Protein AF-A0A836VHL5-F1 (afdb_monomer)

Foldseek 3Di:
DDAFEEEEEALDPQSVVVQCVCVVCVVRYAYAAYADLDPVSRVVCCVVRVYDSVRYHNHPVVQVVDDPGGPYYSYDDDDDD

Structure (mmCIF, N/CA/C/O backbone):
data_AF-A0A836VHL5-F1
#
_entry.id   AF-A0A836VHL5-F1
#
loop_
_atom_site.group_PDB
_atom_site.id
_atom_site.type_symbol
_atom_site.label_atom_id
_atom_site.label_alt_id
_atom_site.label_comp_id
_atom_site.label_asym_id
_atom_site.label_entity_id
_atom_site.label_seq_id
_atom_site.pdbx_PDB_ins_code
_atom_site.Cartn_x
_atom_site.Cartn_y
_atom_site.Cartn_z
_atom_site.occupancy
_atom_site.B_iso_or_equiv
_atom_site.auth_seq_id
_atom_site.auth_comp_id
_atom_site.auth_asym_id
_atom_site.auth_atom_id
_atom_site.pdbx_PDB_model_num
ATOM 1 N N . MET A 1 1 ? -14.929 -7.529 16.158 1.00 68.75 1 MET A N 1
ATOM 2 C CA . MET A 1 1 ? -13.926 -8.159 15.267 1.00 68.75 1 MET A CA 1
ATOM 3 C C . MET A 1 1 ? -12.759 -7.190 15.095 1.00 68.75 1 MET A C 1
ATOM 5 O O . MET A 1 1 ? -12.985 -5.996 15.250 1.00 68.75 1 MET A O 1
ATOM 9 N N . LYS A 1 2 ? -11.529 -7.668 14.855 1.00 83.88 2 LYS A N 1
ATOM 10 C CA . LYS A 1 2 ? -10.351 -6.802 14.629 1.00 83.88 2 LYS A CA 1
ATOM 11 C C . LYS A 1 2 ? -10.425 -6.196 13.220 1.00 83.88 2 LYS A C 1
ATOM 13 O O . LYS A 1 2 ? -10.706 -6.937 12.286 1.00 83.88 2 LYS A O 1
ATOM 18 N N . ARG A 1 3 ? -10.134 -4.897 13.076 1.00 93.56 3 ARG A N 1
ATOM 19 C CA . ARG A 1 3 ? -9.956 -4.228 11.776 1.00 93.56 3 ARG A CA 1
ATOM 20 C C . ARG A 1 3 ? -8.644 -4.699 11.122 1.00 93.56 3 ARG A C 1
ATOM 22 O O . ARG A 1 3 ? -7.589 -4.409 11.692 1.00 93.56 3 ARG A O 1
ATOM 29 N N . PRO A 1 4 ? -8.662 -5.431 9.992 1.00 95.88 4 PRO A N 1
ATOM 30 C CA . PRO A 1 4 ? -7.446 -5.850 9.307 1.00 95.88 4 PRO A CA 1
ATOM 31 C C . PRO A 1 4 ? -6.687 -4.677 8.680 1.00 95.88 4 PRO A C 1
ATOM 33 O O . PRO A 1 4 ? -7.258 -3.760 8.087 1.00 95.88 4 PRO A O 1
ATOM 36 N N . SER A 1 5 ? -5.367 -4.761 8.773 1.00 96.81 5 SER A N 1
ATOM 37 C CA . SER A 1 5 ? -4.418 -3.911 8.061 1.00 96.81 5 SER A CA 1
ATOM 38 C C . SER A 1 5 ? -3.993 -4.565 6.746 1.00 96.81 5 SER A C 1
ATOM 40 O O . SER A 1 5 ? -3.746 -5.772 6.692 1.00 96.81 5 SER A O 1
ATOM 42 N N . ALA A 1 6 ? -3.890 -3.775 5.681 1.00 97.44 6 ALA A N 1
ATOM 43 C CA . ALA A 1 6 ? -3.556 -4.254 4.349 1.00 97.44 6 ALA A CA 1
ATOM 44 C C . ALA A 1 6 ? -2.435 -3.446 3.699 1.00 97.44 6 ALA A C 1
ATOM 46 O O . ALA A 1 6 ? -2.396 -2.218 3.792 1.00 97.44 6 ALA A O 1
ATOM 47 N N . VAL A 1 7 ? -1.563 -4.139 2.977 1.00 97.81 7 VAL A N 1
ATOM 48 C CA . VAL A 1 7 ? -0.561 -3.525 2.101 1.00 97.81 7 VAL A CA 1
ATOM 49 C C . VAL A 1 7 ? -0.943 -3.724 0.636 1.00 97.81 7 VAL A C 1
ATOM 51 O O . VAL A 1 7 ? -1.494 -4.761 0.270 1.00 97.81 7 VAL A O 1
ATOM 54 N N . ILE A 1 8 ? -0.680 -2.733 -0.212 1.00 97.94 8 ILE A N 1
ATOM 55 C CA . ILE A 1 8 ? -0.914 -2.830 -1.660 1.00 97.94 8 ILE A CA 1
ATOM 56 C C . ILE A 1 8 ? 0.334 -3.403 -2.338 1.00 97.94 8 ILE A C 1
ATOM 58 O O . ILE A 1 8 ? 1.417 -2.870 -2.141 1.00 97.94 8 ILE A O 1
ATOM 62 N N . VAL A 1 9 ? 0.203 -4.429 -3.179 1.00 97.25 9 VAL A N 1
ATOM 63 C CA . VAL A 1 9 ? 1.292 -4.929 -4.035 1.00 97.25 9 VAL A CA 1
ATOM 64 C C . VAL A 1 9 ? 0.933 -4.636 -5.489 1.00 97.25 9 VAL A C 1
ATOM 66 O O . VAL A 1 9 ? -0.063 -5.135 -6.014 1.00 97.25 9 VAL A O 1
ATOM 69 N N . GLY A 1 10 ? 1.716 -3.757 -6.116 1.00 96.00 10 GLY A N 1
ATOM 70 C CA . GLY A 1 10 ? 1.409 -3.147 -7.407 1.00 96.00 10 GLY A CA 1
ATOM 71 C C . GLY A 1 10 ? 0.317 -2.080 -7.286 1.00 96.00 10 GLY A C 1
ATOM 72 O O . GLY A 1 10 ? -0.872 -2.390 -7.261 1.00 96.00 10 GLY A O 1
ATOM 73 N N . ALA A 1 11 ? 0.698 -0.800 -7.263 1.00 95.38 11 ALA A N 1
ATOM 74 C CA . ALA A 1 11 ? -0.217 0.337 -7.088 1.00 95.38 11 ALA A CA 1
ATOM 75 C C . ALA A 1 11 ? -0.901 0.789 -8.400 1.00 95.38 11 ALA A C 1
ATOM 77 O O . ALA A 1 11 ? -1.023 1.979 -8.680 1.00 95.38 11 ALA A O 1
ATOM 78 N N . GLY A 1 12 ? -1.330 -0.171 -9.223 1.00 93.75 12 GLY A N 1
ATOM 79 C CA . GLY A 1 12 ? -2.105 0.082 -10.440 1.00 93.75 12 GLY A CA 1
ATOM 80 C C . GLY A 1 12 ? -3.603 0.253 -10.166 1.00 93.75 12 GLY A C 1
ATOM 81 O O . GLY A 1 12 ? -4.076 0.086 -9.041 1.00 93.75 12 GLY A O 1
ATOM 82 N N . HIS A 1 13 ? -4.382 0.528 -11.218 1.00 94.06 13 HIS A N 1
ATOM 83 C CA . HIS A 1 13 ? -5.820 0.811 -11.098 1.00 94.06 13 HIS A CA 1
ATOM 84 C C . HIS A 1 13 ? -6.602 -0.280 -10.347 1.00 94.06 13 HIS A C 1
ATOM 86 O O . HIS A 1 13 ? -7.424 0.052 -9.499 1.00 94.06 13 HIS A O 1
ATOM 92 N N . ARG A 1 14 ? -6.326 -1.570 -10.603 1.00 94.12 14 ARG A N 1
ATOM 93 C CA . ARG A 1 14 ? -7.020 -2.694 -9.940 1.00 94.12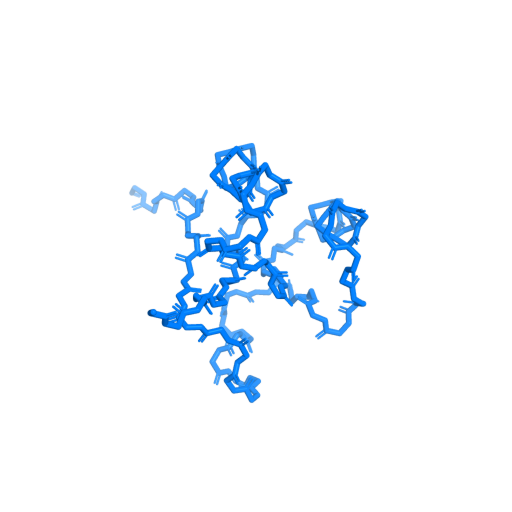 14 ARG A CA 1
ATOM 94 C C . ARG A 1 14 ? -6.864 -2.639 -8.419 1.00 94.12 14 ARG A C 1
ATOM 96 O O . ARG A 1 14 ? -7.857 -2.590 -7.699 1.00 94.12 14 ARG A O 1
ATOM 103 N N . SER A 1 15 ? -5.624 -2.575 -7.938 1.00 96.31 15 SER A N 1
ATOM 104 C CA . SER A 1 15 ? -5.343 -2.522 -6.502 1.00 96.31 15 SER A CA 1
ATOM 105 C C . SER A 1 15 ? -5.911 -1.269 -5.851 1.00 96.31 15 SER A C 1
ATOM 107 O O . SER A 1 15 ? -6.419 -1.340 -4.738 1.00 96.31 15 SER A O 1
ATOM 109 N N . LEU A 1 16 ? -5.861 -0.125 -6.542 1.00 96.06 16 LEU A N 1
ATOM 110 C CA . LEU A 1 16 ? -6.393 1.135 -6.023 1.00 96.06 16 LEU A CA 1
ATOM 111 C C . LEU A 1 16 ? -7.922 1.128 -5.910 1.00 96.06 16 LEU A C 1
ATOM 113 O O . LEU A 1 16 ? -8.450 1.684 -4.949 1.00 96.06 16 LEU A O 1
ATOM 117 N N . VAL A 1 17 ? -8.628 0.469 -6.834 1.00 96.56 17 VAL A N 1
ATOM 118 C CA . VAL A 1 17 ? -10.080 0.263 -6.731 1.00 96.56 17 VAL A CA 1
ATOM 119 C C . VAL A 1 17 ? -10.412 -0.571 -5.496 1.00 96.56 17 VAL A C 1
ATOM 121 O O . VAL A 1 17 ? -11.248 -0.151 -4.700 1.00 96.56 17 VAL A O 1
ATOM 124 N N . TYR A 1 18 ? -9.725 -1.692 -5.271 1.00 96.25 18 TYR A N 1
ATOM 125 C CA . TYR A 1 18 ? -9.961 -2.522 -4.082 1.00 96.25 18 TYR A CA 1
ATOM 126 C C . TYR A 1 18 ? -9.603 -1.790 -2.785 1.00 96.25 18 TYR A C 1
ATOM 128 O O . TYR A 1 18 ? -10.380 -1.780 -1.833 1.00 96.25 18 TYR A O 1
ATOM 136 N N . ALA A 1 19 ? -8.459 -1.106 -2.769 1.00 97.44 19 ALA A N 1
ATOM 137 C CA . ALA A 1 19 ? -8.003 -0.336 -1.620 1.00 97.44 19 ALA A CA 1
ATOM 138 C C . ALA A 1 19 ? -8.935 0.845 -1.287 1.00 97.44 19 ALA A C 1
ATOM 140 O O . ALA A 1 19 ? -9.014 1.251 -0.127 1.00 97.44 19 ALA A O 1
ATOM 141 N N . SER A 1 20 ? -9.694 1.359 -2.266 1.00 97.06 20 SER A N 1
ATOM 142 C CA . SER A 1 20 ? -10.652 2.448 -2.041 1.00 97.06 20 SER A CA 1
ATOM 143 C C . SER A 1 20 ? -11.740 2.093 -1.023 1.00 97.06 20 SER A C 1
ATOM 145 O O . SER A 1 20 ? -12.276 3.003 -0.386 1.00 97.06 20 SER A O 1
ATOM 147 N N . ASN A 1 21 ? -12.017 0.799 -0.799 1.00 95.25 21 ASN A N 1
ATOM 148 C CA . ASN A 1 21 ? -12.936 0.361 0.248 1.00 95.25 21 ASN A CA 1
ATOM 149 C C . ASN A 1 21 ? -12.488 0.851 1.632 1.00 95.25 21 ASN A C 1
ATOM 151 O O . ASN A 1 21 ? -13.314 1.335 2.390 1.00 95.25 21 ASN A O 1
ATOM 155 N N . ALA A 1 22 ? -11.183 0.858 1.928 1.00 96.38 22 ALA A N 1
ATOM 156 C CA . ALA A 1 22 ? -10.657 1.341 3.210 1.00 96.38 22 ALA A CA 1
ATOM 157 C C . ALA A 1 22 ? -10.890 2.848 3.442 1.00 96.38 22 ALA A C 1
ATOM 159 O O . ALA A 1 22 ? -10.883 3.308 4.578 1.00 96.38 22 ALA A O 1
ATOM 160 N N . ARG A 1 23 ? -11.116 3.635 2.379 1.00 95.88 23 ARG A N 1
ATOM 161 C CA . A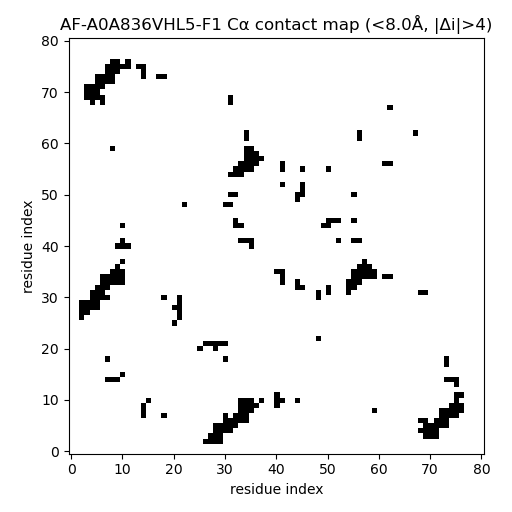RG A 1 23 ? -11.520 5.049 2.499 1.00 95.88 23 ARG A CA 1
ATOM 162 C C . ARG A 1 23 ? -13.022 5.214 2.689 1.00 95.88 23 ARG A C 1
ATOM 164 O O . ARG A 1 23 ? -13.450 6.161 3.335 1.00 95.88 23 ARG A O 1
ATOM 171 N N . GLN A 1 24 ? -13.810 4.330 2.086 1.00 96.69 24 GLN A N 1
ATOM 172 C CA . GLN A 1 24 ? -15.271 4.358 2.173 1.00 96.69 24 GLN A CA 1
ATOM 173 C C . GLN A 1 24 ? -15.779 3.732 3.482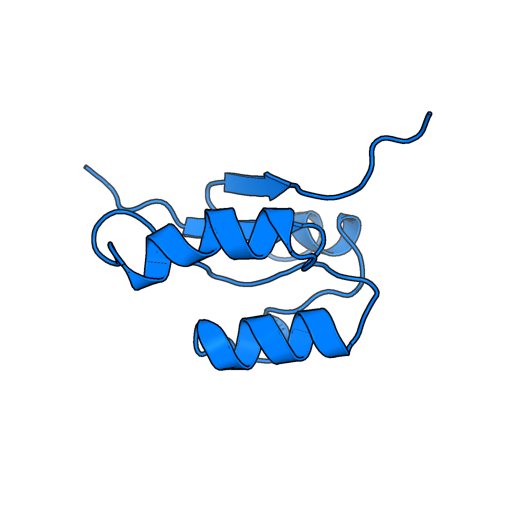 1.00 96.69 24 GLN A C 1
ATOM 175 O O . GLN A 1 24 ? -16.825 4.136 3.983 1.00 96.69 24 GLN A O 1
ATOM 180 N N . ARG A 1 25 ? -15.028 2.761 4.016 1.00 95.69 25 ARG A N 1
ATOM 181 C CA . ARG A 1 25 ? -15.307 1.949 5.209 1.00 95.69 25 ARG A CA 1
ATOM 182 C C . ARG A 1 25 ? -14.053 1.829 6.100 1.00 95.69 25 ARG A C 1
ATOM 184 O O . ARG A 1 25 ? -13.501 0.735 6.253 1.00 95.69 25 ARG A O 1
ATOM 191 N N . PRO A 1 26 ? -13.539 2.937 6.667 1.00 94.81 26 PRO A N 1
ATOM 192 C CA . PRO A 1 26 ? -12.327 2.935 7.503 1.00 94.81 26 PRO A CA 1
ATOM 193 C C . PRO A 1 26 ? -12.453 2.126 8.810 1.00 94.81 26 PRO A C 1
ATOM 195 O O . PRO A 1 26 ? -11.463 1.872 9.502 1.00 94.81 26 PRO A O 1
ATOM 198 N N . GLU A 1 27 ? -13.665 1.727 9.183 1.00 94.94 27 GLU A N 1
ATOM 199 C CA . GLU A 1 27 ? -13.969 0.806 10.273 1.00 94.94 27 GLU A CA 1
ATOM 200 C C . GLU A 1 27 ? -13.685 -0.663 9.914 1.00 94.94 27 GLU A C 1
ATOM 202 O O . GLU A 1 27 ? -13.382 -1.459 10.805 1.00 94.94 27 GLU A O 1
ATOM 207 N N . GLU A 1 28 ? -13.723 -1.017 8.625 1.00 94.81 28 GLU A N 1
ATOM 208 C CA . GLU A 1 28 ? -13.571 -2.394 8.139 1.00 94.81 28 GLU A CA 1
ATOM 209 C C . GLU A 1 28 ? -12.130 -2.740 7.759 1.00 94.81 28 GLU A C 1
ATOM 211 O O . GLU A 1 28 ? -11.736 -3.898 7.876 1.00 94.81 28 GLU A O 1
ATOM 216 N N . GLN A 1 29 ? -11.323 -1.767 7.321 1.00 96.00 29 GLN A N 1
ATOM 217 C CA . GLN A 1 29 ? -9.957 -2.011 6.849 1.00 96.00 29 GLN A CA 1
ATOM 218 C C . GLN A 1 29 ? -9.092 -0.745 6.902 1.00 96.00 29 GLN A C 1
ATOM 220 O O . GLN A 1 29 ? -9.591 0.368 6.775 1.00 96.00 29 GLN A O 1
ATOM 225 N N . GLU A 1 30 ? -7.774 -0.917 7.026 1.00 96.94 30 GLU A N 1
ATOM 226 C CA . GLU A 1 30 ? -6.789 0.163 6.884 1.00 96.94 30 GLU A CA 1
ATOM 227 C C . GLU A 1 30 ? -5.714 -0.191 5.845 1.00 96.94 30 GLU A C 1
ATOM 229 O O . GLU A 1 30 ? -5.183 -1.302 5.855 1.00 96.94 30 GLU A O 1
ATOM 234 N N . ILE A 1 31 ? -5.354 0.761 4.976 1.00 97.81 31 ILE A N 1
ATOM 235 C CA . ILE A 1 31 ? -4.166 0.643 4.118 1.00 97.81 31 ILE A CA 1
ATOM 236 C C . ILE A 1 31 ? -2.958 1.182 4.876 1.00 97.81 31 ILE A C 1
ATOM 238 O O . ILE A 1 31 ? -2.928 2.349 5.259 1.00 97.81 31 ILE A O 1
ATOM 242 N N . VAL A 1 32 ? -1.948 0.339 5.072 1.00 97.06 32 VAL A N 1
ATOM 243 C CA . VAL A 1 32 ? -0.753 0.675 5.863 1.00 97.06 32 VAL A CA 1
ATOM 244 C C . VAL A 1 32 ? 0.478 0.992 5.018 1.00 97.06 32 VAL A C 1
ATOM 246 O O . VAL A 1 32 ? 1.465 1.476 5.566 1.00 97.06 32 VAL A O 1
ATOM 249 N N . GLY A 1 33 ? 0.427 0.754 3.705 1.00 96.75 33 GLY A N 1
ATOM 250 C CA . GLY A 1 33 ? 1.547 0.986 2.796 1.00 96.75 33 GLY A CA 1
ATOM 251 C C . GLY A 1 33 ? 1.349 0.375 1.410 1.00 96.75 33 GLY A C 1
ATOM 252 O O . GLY A 1 33 ? 0.273 -0.143 1.090 1.00 96.75 33 GLY A O 1
ATOM 253 N N . ALA A 1 34 ? 2.407 0.402 0.602 1.00 97.25 34 ALA A N 1
ATOM 254 C CA . ALA A 1 34 ? 2.444 -0.232 -0.711 1.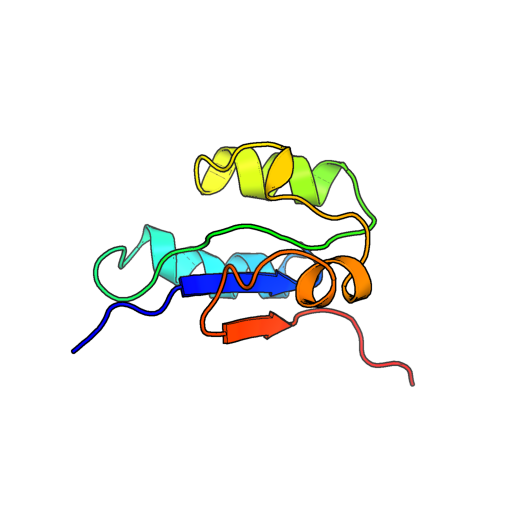00 97.25 34 ALA A CA 1
ATOM 255 C C . ALA A 1 34 ? 3.843 -0.727 -1.093 1.00 97.25 34 ALA A C 1
ATOM 257 O O . ALA A 1 34 ? 4.834 -0.174 -0.641 1.00 97.25 34 ALA A O 1
ATOM 258 N N . ALA A 1 35 ? 3.904 -1.715 -1.979 1.00 97.25 35 ALA A N 1
ATOM 259 C CA . ALA A 1 35 ? 5.077 -2.118 -2.738 1.00 97.25 35 ALA A CA 1
ATOM 260 C C . ALA A 1 35 ? 4.801 -1.883 -4.226 1.00 97.25 35 ALA A C 1
ATOM 262 O O . ALA A 1 35 ? 3.845 -2.436 -4.783 1.00 97.25 35 ALA A O 1
ATOM 263 N N . THR A 1 36 ?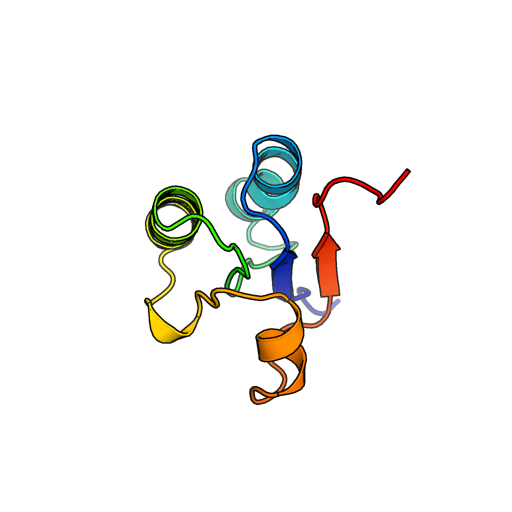 5.580 -1.020 -4.871 1.00 95.81 36 THR A N 1
ATOM 264 C CA . THR A 1 36 ? 5.386 -0.668 -6.279 1.00 95.81 36 THR A CA 1
ATOM 265 C C . THR A 1 36 ? 6.682 -0.157 -6.904 1.00 95.81 36 THR A C 1
ATOM 267 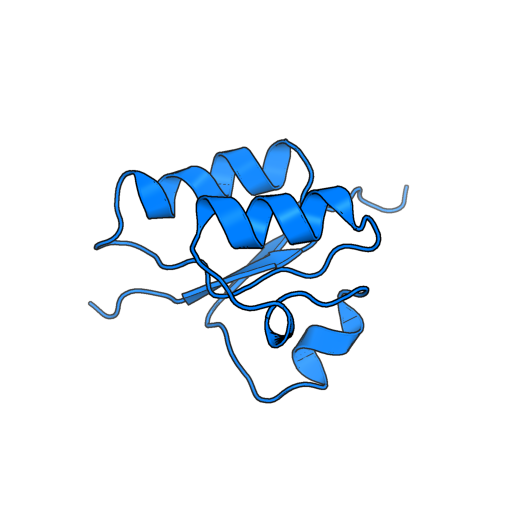O O . THR A 1 36 ? 7.253 0.803 -6.391 1.00 95.81 36 THR A O 1
ATOM 270 N N . PRO A 1 37 ? 7.095 -0.686 -8.072 1.00 93.81 37 PRO A N 1
ATOM 271 C CA . PRO A 1 37 ? 8.319 -0.234 -8.734 1.00 93.81 37 PRO A CA 1
ATOM 272 C C . PRO A 1 37 ? 8.170 1.175 -9.322 1.00 93.81 37 PRO A C 1
ATOM 274 O O . PRO A 1 37 ? 9.145 1.816 -9.700 1.00 93.81 37 PRO A O 1
ATOM 277 N N . THR A 1 38 ? 6.935 1.670 -9.457 1.00 92.81 38 THR A N 1
ATOM 278 C CA . THR A 1 38 ? 6.661 2.978 -10.053 1.00 92.81 38 THR A CA 1
ATOM 279 C C . THR A 1 38 ? 6.498 4.062 -8.979 1.00 92.81 38 THR A C 1
ATOM 281 O O . THR A 1 38 ? 5.544 3.986 -8.192 1.00 92.81 38 THR A O 1
ATOM 284 N N . PRO A 1 39 ? 7.321 5.136 -8.989 1.00 92.75 39 PRO A N 1
ATOM 285 C CA . PRO A 1 39 ? 7.256 6.207 -7.989 1.00 92.75 39 PRO A CA 1
ATOM 286 C C . PRO A 1 39 ? 5.904 6.923 -7.913 1.00 92.75 39 PRO A C 1
ATOM 288 O O . PRO A 1 39 ? 5.489 7.358 -6.838 1.00 92.75 39 PRO A O 1
ATOM 291 N N . CYS A 1 40 ? 5.193 7.058 -9.040 1.00 94.31 40 CYS A N 1
ATOM 292 C CA . CYS A 1 40 ? 3.870 7.687 -9.051 1.00 94.31 40 CYS A CA 1
ATOM 293 C C . CYS A 1 40 ? 2.840 6.875 -8.254 1.00 94.31 40 CYS A C 1
ATOM 295 O O . CYS A 1 40 ? 2.055 7.468 -7.518 1.00 94.31 40 CYS A O 1
ATOM 297 N N . GLY A 1 41 ? 2.899 5.542 -8.320 1.00 93.56 41 GLY A N 1
ATOM 298 C CA . GLY A 1 41 ? 2.032 4.660 -7.542 1.00 93.56 41 GLY A CA 1
ATOM 299 C C . GLY A 1 41 ? 2.278 4.802 -6.041 1.00 93.56 41 GLY A C 1
ATOM 300 O O . GLY A 1 41 ? 1.331 4.942 -5.270 1.00 93.56 41 GLY A O 1
ATOM 301 N N . GLY A 1 42 ? 3.550 4.865 -5.630 1.00 95.00 42 GLY A N 1
ATOM 302 C CA . GLY A 1 42 ? 3.924 5.098 -4.232 1.00 95.00 42 GLY A CA 1
ATOM 303 C C . GLY A 1 42 ? 3.399 6.443 -3.723 1.00 95.00 42 GLY A C 1
ATOM 304 O O . 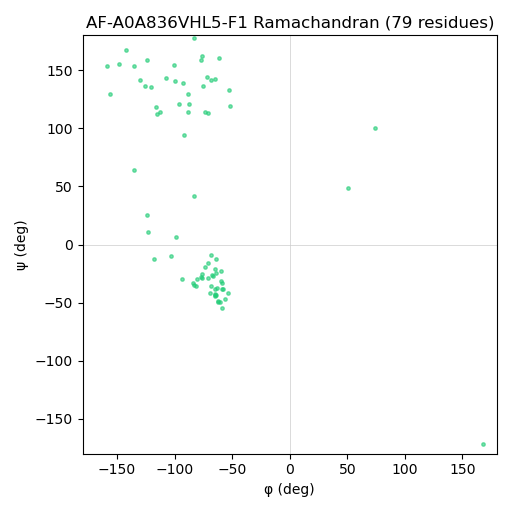GLY A 1 42 ? 2.704 6.493 -2.710 1.00 95.00 42 GLY A O 1
ATOM 305 N N . LYS A 1 43 ? 3.635 7.530 -4.472 1.00 96.44 43 LYS A N 1
ATOM 306 C CA . LYS A 1 43 ? 3.115 8.871 -4.141 1.00 96.44 43 LYS A CA 1
ATOM 307 C C . LYS A 1 43 ? 1.590 8.907 -4.055 1.00 96.44 43 LYS A C 1
ATOM 309 O O . LYS A 1 43 ? 1.039 9.577 -3.186 1.00 96.44 43 LYS A O 1
ATOM 314 N N . GLN A 1 44 ? 0.904 8.182 -4.934 1.00 96.06 44 GLN A N 1
ATOM 315 C CA . GLN A 1 44 ? -0.549 8.101 -4.916 1.00 96.06 44 GLN A CA 1
ATOM 316 C C . GLN A 1 44 ? -1.058 7.411 -3.645 1.00 96.06 44 GLN A C 1
ATOM 318 O O . GLN A 1 44 ? -1.990 7.909 -3.021 1.00 96.06 44 GLN A O 1
ATOM 323 N N . VAL A 1 45 ? -0.435 6.312 -3.215 1.00 97.00 45 VAL A N 1
ATOM 324 C CA . VAL A 1 45 ? -0.803 5.644 -1.956 1.00 97.00 45 VAL A CA 1
ATOM 325 C C . VAL A 1 45 ? -0.525 6.542 -0.749 1.00 97.00 45 VAL A C 1
ATOM 327 O O . VAL A 1 45 ? -1.391 6.661 0.117 1.00 97.00 45 VAL A O 1
ATOM 330 N N . GLN A 1 46 ? 0.622 7.229 -0.715 1.00 97.31 46 GLN A N 1
ATOM 331 C CA . GLN A 1 46 ? 0.937 8.196 0.347 1.00 97.31 46 GLN A CA 1
ATOM 332 C C . GLN A 1 46 ? -0.143 9.275 0.457 1.00 97.31 46 GLN A C 1
ATOM 334 O O . GLN A 1 46 ? -0.636 9.533 1.551 1.00 97.31 46 GLN A O 1
ATOM 339 N N . ALA A 1 47 ? -0.555 9.855 -0.673 1.00 96.94 47 ALA A N 1
ATOM 340 C CA . ALA A 1 47 ? -1.558 10.914 -0.706 1.00 96.94 47 ALA A CA 1
ATOM 341 C C . ALA A 1 47 ? -2.972 10.425 -0.347 1.00 96.94 47 ALA A C 1
ATOM 343 O O . ALA A 1 47 ? -3.693 11.114 0.366 1.00 96.94 47 ALA A O 1
ATOM 344 N N . LEU A 1 48 ? -3.394 9.253 -0.837 1.00 96.88 48 LEU A N 1
ATOM 345 C CA . LEU A 1 48 ? -4.764 8.760 -0.634 1.00 96.88 48 LEU A CA 1
ATOM 346 C C . LEU A 1 48 ? -5.015 8.205 0.771 1.00 96.88 48 LEU A C 1
ATOM 348 O O . LEU A 1 48 ? -6.161 8.217 1.217 1.00 96.88 48 LEU A O 1
ATOM 352 N N . TYR A 1 49 ? -3.977 7.674 1.421 1.00 96.88 49 TYR A N 1
ATOM 353 C CA . TYR A 1 49 ? -4.083 6.976 2.707 1.00 96.88 49 TYR A CA 1
ATOM 354 C C . TYR A 1 49 ? -3.203 7.599 3.795 1.00 96.88 49 TYR A C 1
ATOM 356 O O . TYR A 1 49 ? -3.007 6.993 4.846 1.00 96.88 49 TYR A O 1
ATOM 364 N N . GLU A 1 50 ? -2.645 8.787 3.544 1.00 97.06 50 GLU A N 1
ATOM 365 C CA . GLU A 1 50 ? -1.813 9.541 4.490 1.00 97.06 50 GLU A CA 1
ATOM 366 C C . GLU A 1 50 ? -0.698 8.667 5.078 1.00 97.06 50 GLU A C 1
ATOM 368 O O . GLU A 1 50 ? -0.551 8.525 6.296 1.00 97.06 50 GLU A O 1
ATOM 373 N N . ARG A 1 51 ? 0.020 7.955 4.202 1.00 96.06 51 ARG A N 1
ATOM 374 C CA . ARG A 1 51 ? 1.118 7.060 4.591 1.00 96.06 51 ARG A CA 1
ATOM 375 C C . ARG A 1 51 ? 2.462 7.746 4.373 1.00 96.06 51 ARG A C 1
ATOM 377 O O . ARG A 1 51 ? 2.622 8.427 3.363 1.00 96.06 51 ARG A O 1
ATOM 384 N N . PRO A 1 52 ? 3.426 7.564 5.288 1.00 95.44 52 PRO A N 1
ATOM 385 C CA . PRO A 1 52 ? 4.750 8.138 5.125 1.00 95.44 52 PRO A CA 1
ATOM 386 C C . PRO A 1 52 ? 5.562 7.331 4.096 1.00 95.44 52 PRO A C 1
ATOM 388 O O . PRO A 1 52 ? 5.215 6.189 3.767 1.00 95.44 52 PRO A O 1
ATOM 391 N N . SER A 1 53 ? 6.639 7.916 3.571 1.00 93.62 53 SER A N 1
ATOM 392 C CA . SER A 1 53 ? 7.462 7.307 2.517 1.00 93.62 53 SER A CA 1
ATOM 393 C C . SER A 1 53 ? 8.069 5.965 2.920 1.00 93.62 53 SER A C 1
ATOM 395 O O . SER A 1 53 ? 8.180 5.081 2.082 1.00 93.62 53 SER A O 1
ATOM 397 N N . GLU A 1 54 ? 8.369 5.761 4.202 1.00 94.25 54 GLU A N 1
ATOM 398 C CA . GLU A 1 54 ? 8.937 4.522 4.755 1.00 94.25 54 GLU A CA 1
ATOM 399 C C . GLU A 1 54 ? 7.949 3.345 4.717 1.00 94.25 54 GLU A C 1
ATOM 401 O O . GLU A 1 54 ? 8.306 2.207 5.012 1.00 94.25 54 GLU A O 1
ATOM 406 N N . ARG A 1 55 ? 6.680 3.611 4.385 1.00 94.94 55 ARG A N 1
ATOM 407 C CA . ARG A 1 55 ? 5.652 2.593 4.140 1.00 94.94 55 ARG A CA 1
ATOM 408 C C . ARG A 1 55 ? 5.440 2.311 2.650 1.00 94.94 55 ARG A C 1
ATOM 410 O O . ARG A 1 55 ? 4.505 1.590 2.302 1.00 94.94 55 ARG A O 1
ATOM 417 N N . CYS A 1 56 ? 6.261 2.890 1.778 1.00 95.06 56 CYS A N 1
ATOM 418 C CA . CYS A 1 56 ? 6.253 2.645 0.342 1.00 95.06 56 CYS A CA 1
ATOM 419 C C . CYS A 1 56 ? 7.569 1.990 -0.07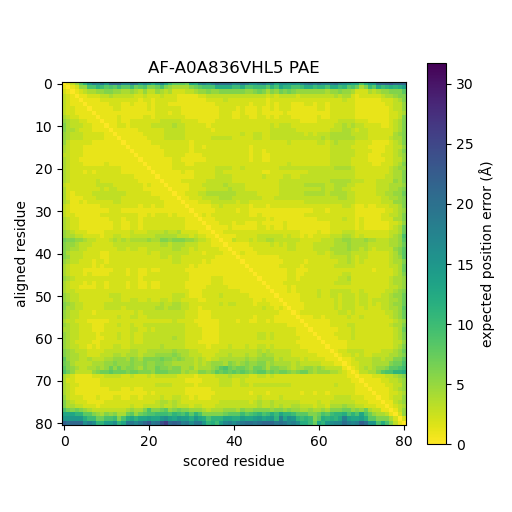7 1.00 95.06 56 CYS A C 1
ATOM 421 O O . CYS A 1 56 ? 8.621 2.616 -0.027 1.00 95.06 56 CYS A O 1
ATOM 423 N N . PHE A 1 57 ? 7.473 0.739 -0.499 1.00 96.19 57 PHE A N 1
ATOM 424 C CA . PHE A 1 57 ? 8.571 -0.117 -0.927 1.00 96.19 57 PHE A CA 1
ATOM 425 C C . PHE A 1 57 ? 8.637 -0.166 -2.454 1.00 96.19 57 PHE A C 1
ATOM 427 O O . PHE A 1 57 ? 7.617 0.024 -3.129 1.00 96.19 57 PHE A O 1
ATOM 434 N N . GLU A 1 58 ? 9.814 -0.442 -3.007 1.00 95.81 58 GLU A N 1
ATOM 435 C CA . GLU A 1 58 ? 9.984 -0.547 -4.462 1.00 95.81 58 GLU A CA 1
ATOM 436 C C . GLU A 1 58 ? 9.582 -1.935 -4.970 1.00 95.81 58 GLU A C 1
ATOM 438 O O . GLU A 1 58 ? 8.986 -2.067 -6.044 1.00 95.81 58 GLU A O 1
ATOM 443 N N . THR A 1 59 ? 9.831 -2.970 -4.168 1.00 95.25 59 THR A N 1
ATOM 444 C CA . THR A 1 59 ? 9.587 -4.374 -4.523 1.00 95.25 59 THR A CA 1
ATOM 445 C C . THR A 1 59 ? 8.668 -5.081 -3.526 1.00 95.25 59 THR A C 1
ATOM 447 O O . THR A 1 59 ? 8.494 -4.650 -2.384 1.00 95.25 59 THR A O 1
ATOM 450 N N . ALA A 1 60 ? 8.032 -6.175 -3.955 1.00 94.31 60 ALA A N 1
ATOM 451 C CA . ALA A 1 60 ? 7.175 -6.970 -3.073 1.00 94.31 60 ALA A CA 1
ATOM 452 C C . ALA A 1 60 ? 8.004 -7.736 -2.026 1.00 94.31 60 ALA A C 1
ATOM 454 O O . ALA A 1 60 ? 7.539 -7.978 -0.915 1.00 94.31 60 ALA A O 1
ATOM 455 N N . GLU A 1 61 ? 9.240 -8.079 -2.377 1.00 94.69 61 GLU A N 1
ATOM 456 C CA . GLU A 1 61 ? 10.226 -8.803 -1.581 1.00 94.69 61 GLU A CA 1
ATOM 457 C C . GLU A 1 61 ? 10.717 -7.997 -0.369 1.00 94.69 61 GLU A C 1
ATOM 459 O O . GLU A 1 61 ? 11.076 -8.579 0.655 1.00 94.69 61 GLU A O 1
ATOM 464 N N . GLU A 1 62 ? 10.672 -6.665 -0.434 1.00 95.19 62 GLU A N 1
ATOM 465 C CA . GLU A 1 62 ? 10.969 -5.795 0.710 1.00 95.19 62 GLU A CA 1
ATOM 466 C C . GLU A 1 62 ? 9.932 -5.920 1.841 1.00 95.19 62 GLU A C 1
ATOM 468 O O . GLU A 1 62 ? 10.264 -5.723 3.011 1.00 95.19 62 GLU A O 1
ATOM 473 N N . LEU A 1 63 ? 8.684 -6.292 1.528 1.00 93.44 63 LEU A N 1
ATOM 474 C CA . LEU A 1 63 ? 7.604 -6.396 2.515 1.00 93.44 63 LEU A CA 1
ATOM 475 C C . LEU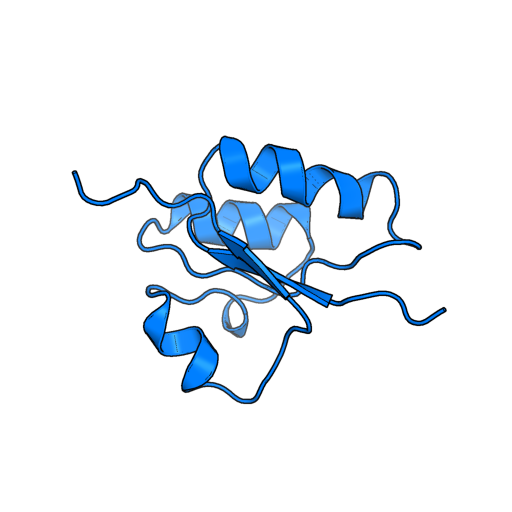 A 1 63 ? 7.862 -7.439 3.615 1.00 93.44 63 LEU A C 1
ATOM 477 O O . LEU A 1 63 ? 7.684 -7.092 4.784 1.00 93.44 63 LEU A O 1
ATOM 481 N N . PRO A 1 64 ? 8.251 -8.696 3.307 1.00 91.62 64 PRO A N 1
ATOM 482 C CA . PRO A 1 64 ? 8.608 -9.671 4.335 1.00 91.62 64 PRO A CA 1
ATOM 483 C C . PRO A 1 64 ? 9.972 -9.404 4.990 1.00 91.62 64 PRO A C 1
ATOM 485 O O . PRO A 1 64 ? 10.213 -9.926 6.077 1.00 91.62 64 PRO A O 1
ATOM 488 N N . ALA A 1 65 ? 10.859 -8.626 4.356 1.00 92.50 65 ALA A N 1
ATOM 489 C CA . ALA A 1 65 ? 12.154 -8.248 4.929 1.00 92.50 65 ALA A CA 1
ATOM 490 C C . ALA A 1 65 ? 12.026 -7.143 5.995 1.00 92.50 65 ALA A C 1
ATOM 492 O O . ALA A 1 65 ? 12.832 -7.070 6.926 1.00 92.50 65 ALA A O 1
ATOM 493 N N . ALA A 1 66 ? 11.004 -6.294 5.881 1.00 89.00 66 ALA A N 1
ATOM 494 C CA . ALA A 1 66 ? 10.643 -5.315 6.895 1.00 89.00 66 ALA A CA 1
ATOM 495 C C . ALA A 1 66 ? 9.889 -5.963 8.079 1.00 89.00 66 ALA A C 1
ATOM 497 O O . ALA A 1 66 ? 9.261 -7.016 7.933 1.00 89.00 66 ALA A O 1
ATOM 498 N N . PRO A 1 67 ? 9.868 -5.325 9.269 1.00 90.25 67 PRO A N 1
ATOM 499 C CA . PRO A 1 67 ? 8.991 -5.748 10.355 1.00 90.25 67 PRO A CA 1
ATOM 500 C C . PRO A 1 67 ? 7.536 -5.860 9.882 1.00 90.25 67 PRO A C 1
ATOM 502 O O . PRO A 1 67 ? 7.015 -4.941 9.239 1.00 90.25 67 PRO A O 1
ATOM 505 N N . ARG A 1 68 ? 6.874 -6.977 10.222 1.00 88.31 68 ARG A N 1
ATOM 506 C CA . ARG A 1 68 ? 5.508 -7.267 9.765 1.00 88.31 68 ARG A CA 1
ATOM 507 C C . ARG A 1 68 ? 4.584 -6.087 10.059 1.00 88.31 68 ARG A C 1
ATOM 509 O O . ARG A 1 68 ? 4.379 -5.720 11.214 1.00 88.31 68 ARG A O 1
ATOM 516 N N . SER A 1 69 ? 4.019 -5.520 8.998 1.00 87.25 69 SER A N 1
ATOM 517 C CA . SER A 1 69 ? 3.248 -4.276 9.062 1.00 87.25 69 SER A CA 1
ATOM 518 C C . SER A 1 69 ? 1.784 -4.417 8.646 1.00 87.25 69 SER A C 1
ATOM 520 O O . SER A 1 69 ? 1.013 -3.505 8.925 1.00 87.25 69 SER A O 1
ATOM 522 N N . ALA A 1 70 ? 1.394 -5.547 8.041 1.00 95.56 70 ALA A N 1
ATOM 523 C CA . ALA A 1 70 ? 0.036 -5.809 7.567 1.00 95.56 70 ALA A CA 1
ATOM 524 C C . ALA A 1 70 ? -0.462 -7.223 7.932 1.00 95.56 70 ALA A C 1
ATOM 526 O O . ALA A 1 70 ? 0.322 -8.171 8.079 1.00 95.56 70 ALA A O 1
ATOM 527 N N . ASP A 1 71 ? -1.783 -7.370 8.047 1.00 96.19 71 ASP A N 1
ATOM 528 C CA . ASP A 1 71 ? -2.464 -8.658 8.203 1.00 96.19 71 ASP A CA 1
ATOM 529 C C . ASP A 1 71 ? -2.633 -9.361 6.841 1.00 96.19 71 ASP A C 1
ATOM 531 O O . ASP A 1 71 ? -2.503 -10.583 6.774 1.00 96.19 71 ASP A O 1
ATOM 535 N N . LEU A 1 72 ? -2.870 -8.596 5.764 1.00 95.50 72 LEU A N 1
ATOM 536 C CA . LEU A 1 72 ? -3.109 -9.098 4.404 1.00 95.50 72 LEU A CA 1
ATOM 537 C C . LEU A 1 72 ? -2.468 -8.225 3.310 1.00 95.50 72 LEU A C 1
ATOM 539 O O . LEU A 1 72 ? -2.050 -7.094 3.558 1.00 95.50 72 LEU A O 1
ATOM 543 N N . ALA A 1 73 ? -2.424 -8.746 2.082 1.00 96.12 73 ALA A N 1
ATOM 544 C CA . ALA A 1 73 ? -1.958 -8.023 0.901 1.00 96.12 73 ALA A CA 1
ATOM 545 C C . ALA A 1 73 ? -3.060 -7.937 -0.164 1.00 96.12 73 ALA A C 1
ATOM 547 O O . ALA A 1 73 ? -3.714 -8.931 -0.474 1.00 96.12 73 ALA A O 1
ATOM 548 N N . ILE A 1 74 ? -3.229 -6.755 -0.754 1.00 97.06 74 ILE A N 1
ATOM 549 C CA . ILE A 1 74 ? -3.992 -6.559 -1.989 1.00 97.06 74 ILE A CA 1
ATOM 550 C C . ILE A 1 74 ? -2.993 -6.675 -3.138 1.00 97.06 74 ILE A C 1
ATOM 552 O O . ILE A 1 74 ? -2.321 -5.699 -3.471 1.00 97.06 74 ILE A O 1
ATOM 556 N N . ASN A 1 75 ? -2.870 -7.870 -3.714 1.00 95.69 75 ASN A N 1
ATOM 557 C CA . ASN A 1 75 ? -2.008 -8.091 -4.869 1.00 95.69 75 ASN A CA 1
ATOM 558 C C . ASN A 1 75 ? -2.769 -7.819 -6.173 1.00 95.69 75 ASN A C 1
ATOM 560 O O . ASN A 1 75 ? -3.713 -8.533 -6.505 1.00 95.69 75 ASN A O 1
ATOM 564 N N . GLY A 1 76 ? -2.351 -6.787 -6.906 1.00 93.81 76 GLY A N 1
ATOM 565 C CA . GLY A 1 76 ? -2.849 -6.496 -8.249 1.00 93.81 76 GLY A CA 1
ATOM 566 C C . GLY A 1 76 ? -1.747 -6.417 -9.298 1.00 93.81 76 GLY A C 1
ATOM 567 O O . GLY A 1 76 ? -1.945 -5.742 -10.318 1.00 93.81 76 GLY A O 1
ATOM 568 N N . THR A 1 77 ? -0.609 -7.088 -9.079 1.00 92.12 77 THR A N 1
ATOM 569 C CA . THR A 1 77 ? 0.402 -7.293 -10.124 1.00 92.12 77 THR A CA 1
ATOM 570 C C . THR A 1 77 ? -0.184 -8.101 -11.280 1.00 92.12 77 THR A C 1
ATOM 572 O O . THR A 1 77 ? -1.253 -8.709 -11.180 1.00 92.12 77 THR A O 1
ATOM 575 N N . MET A 1 78 ? 0.453 -8.029 -12.444 1.00 86.31 78 MET A N 1
ATOM 576 C CA . MET A 1 78 ? 0.112 -8.947 -13.528 1.00 86.31 78 MET A CA 1
ATOM 577 C C . MET A 1 78 ? 0.635 -10.332 -13.161 1.00 86.31 78 MET A C 1
ATOM 579 O O . MET A 1 78 ? 1.702 -10.437 -12.554 1.00 86.31 78 MET A O 1
ATOM 583 N N . ASP A 1 79 ? -0.111 -11.365 -13.531 1.00 82.94 79 ASP A N 1
ATOM 584 C CA . ASP A 1 79 ? 0.427 -12.715 -13.524 1.00 82.94 79 ASP A CA 1
ATOM 585 C C . ASP A 1 79 ? 1.552 -12.783 -14.564 1.00 82.94 79 ASP A C 1
ATOM 587 O O . ASP A 1 79 ? 1.476 -12.152 -15.624 1.00 82.94 79 ASP A O 1
ATOM 591 N N . HIS A 1 80 ? 2.611 -13.526 -14.259 1.00 74.06 80 HIS A N 1
ATOM 592 C CA . HIS A 1 80 ? 3.570 -13.914 -15.285 1.00 74.06 80 HIS A CA 1
ATOM 593 C C . HIS A 1 80 ? 2.892 -14.992 -16.142 1.00 74.06 80 HIS A C 1
ATOM 595 O O . HIS A 1 80 ? 2.561 -16.055 -15.617 1.00 74.06 80 HIS A O 1
ATOM 601 N N . LEU A 1 81 ? 2.621 -14.688 -17.416 1.00 50.91 81 LEU A N 1
ATOM 602 C CA . LEU A 1 81 ? 2.166 -15.672 -18.407 1.00 50.91 81 LEU A CA 1
ATOM 603 C C . LEU A 1 81 ? 3.344 -16.494 -18.933 1.00 50.91 81 LEU A C 1
ATOM 605 O O . LEU A 1 81 ? 4.413 -15.884 -19.167 1.00 50.91 81 LEU A O 1
#

Radius of gyration: 11.74 Å; Cα contacts (8 Å, |Δi|>4): 142; chains: 1; bounding box: 28×27×34 Å

Solvent-accessible surface area (backbone atoms only — not comparable to full-atom values): 4605 Å² total; per-residue (Å²): 134,86,61,47,32,25,28,34,29,29,56,42,72,68,26,51,58,62,53,44,48,30,74,79,37,62,77,64,25,41,67,60,35,36,16,24,81,46,69,68,34,41,52,49,50,25,68,77,54,75,38,61,71,93,35,44,37,56,43,68,74,52,54,79,74,41,80,87,75,52,78,46,72,43,76,41,60,79,79,88,128

Sequence (81 aa):
MKRPSAVIVGAGHRSLVYASNARQRPEEQEIVGAATPTPCGGKQVQALYERPSERCFETAEELPAAPRSADLAINGTMDHL

Mean predicted aligned error: 2.95 Å

Nearest PDB structures (foldseek):
  3q2i-assembly1_A  TM=8.751E-01  e=1.199E-03  Chromobacterium violaceum
  3q2k-assembly2_O  TM=8.733E-01  e=2.189E-03  Bordetella pertussis Tohama I
  3q2k-assembly2_P  TM=8.674E-01  e=4.570E-03  Bordetella pertussis Tohama I
  1rye-assembly1_D  TM=7.444E-01  e=2.276E-02  Zymomonas mobilis
  1h6d-assembly3_I  TM=7.797E-01  e=2.433E-02  Zymomonas mobilis

pLDDT: mean 93.68, std 6.68, range [50.91, 97.94]

Secondary structure (DSSP, 8-state):
----EEEEES-SHHHHHHHTHHHH-TTT-EEEEEE-SSHHHHHHHHHHHT--GGGEESSSTHHHHSPP--SEEEE-PPP--